Protein AF-A0AAW2JUV5-F1 (afdb_monomer_lite)

pLDDT: mean 74.0, std 20.76, range [30.91, 94.81]

Structure (mmCIF, N/CA/C/O backbone):
data_AF-A0AAW2JUV5-F1
#
_entry.id   AF-A0AAW2JUV5-F1
#
loop_
_atom_site.group_PDB
_atom_site.id
_atom_site.type_symbol
_atom_site.label_atom_id
_atom_site.label_alt_id
_atom_site.label_comp_id
_atom_site.label_asym_id
_atom_site.label_entity_id
_atom_site.label_seq_id
_atom_site.pdbx_PDB_ins_code
_atom_site.Cartn_x
_atom_site.Cartn_y
_atom_site.Cartn_z
_atom_site.occupancy
_atom_site.B_iso_or_equiv
_atom_site.auth_seq_id
_atom_site.auth_comp_id
_atom_site.auth_asym_id
_atom_site.auth_atom_id
_atom_site.pdbx_PDB_model_num
ATOM 1 N N . MET A 1 1 ? -23.840 -12.994 11.523 1.00 57.09 1 MET A N 1
ATOM 2 C CA . MET A 1 1 ? -22.440 -12.530 11.528 1.00 57.09 1 MET A CA 1
ATOM 3 C C . MET A 1 1 ? -22.386 -11.378 10.537 1.00 57.09 1 MET A C 1
ATOM 5 O O . MET A 1 1 ? -22.707 -11.602 9.378 1.00 57.09 1 MET A O 1
ATOM 9 N N . TYR A 1 2 ? -22.214 -10.142 11.013 1.00 61.72 2 TYR A N 1
ATOM 10 C CA . TYR A 1 2 ? -22.155 -8.960 10.139 1.00 61.72 2 TYR A CA 1
ATOM 11 C C . TYR A 1 2 ? -20.888 -9.032 9.270 1.00 61.72 2 TYR A C 1
ATOM 13 O O . TYR A 1 2 ? -19.902 -9.603 9.734 1.00 61.72 2 TYR A O 1
ATOM 21 N N . PRO A 1 3 ? -20.890 -8.510 8.031 1.00 77.00 3 PRO A N 1
ATOM 22 C CA . PRO A 1 3 ? -19.700 -8.558 7.192 1.00 77.00 3 PRO A CA 1
ATOM 23 C C . PRO A 1 3 ? -18.614 -7.657 7.786 1.00 77.00 3 PRO A C 1
ATOM 25 O O . PRO A 1 3 ? -18.803 -6.444 7.895 1.00 77.00 3 PRO A O 1
ATOM 28 N N . PHE A 1 4 ? -17.492 -8.261 8.181 1.00 84.81 4 PHE A N 1
ATOM 29 C CA . PHE A 1 4 ? -16.299 -7.524 8.573 1.00 84.81 4 PHE A CA 1
ATOM 30 C C . PHE A 1 4 ? -15.569 -7.065 7.317 1.00 84.81 4 PHE A C 1
ATOM 32 O O . PHE A 1 4 ? -15.120 -7.883 6.527 1.00 84.81 4 PHE A O 1
ATOM 39 N N . TYR A 1 5 ? -15.442 -5.756 7.160 1.00 84.62 5 TYR A N 1
ATOM 40 C CA . TYR A 1 5 ? -14.649 -5.117 6.124 1.00 84.62 5 TYR A CA 1
ATOM 41 C C . TYR A 1 5 ? -13.392 -4.470 6.720 1.00 84.62 5 TYR A C 1
ATOM 43 O O . TYR A 1 5 ? -13.363 -4.087 7.901 1.00 84.62 5 TYR A O 1
ATOM 51 N N . LYS A 1 6 ? -12.364 -4.321 5.887 1.00 88.00 6 LYS A N 1
ATOM 52 C CA . LYS A 1 6 ? -11.166 -3.525 6.171 1.00 88.00 6 LYS A CA 1
ATOM 53 C C . LYS A 1 6 ? -11.140 -2.292 5.275 1.00 88.00 6 LYS A C 1
ATOM 55 O O . LYS A 1 6 ? -11.786 -2.262 4.232 1.00 88.00 6 LYS A O 1
ATOM 60 N N . VAL A 1 7 ? -10.403 -1.264 5.665 1.00 88.12 7 VAL A N 1
ATOM 61 C CA . VAL A 1 7 ? -10.158 -0.096 4.807 1.00 88.12 7 VAL A CA 1
ATOM 62 C C . VAL A 1 7 ? -8.671 0.189 4.801 1.00 88.12 7 VAL A C 1
ATOM 64 O O . VAL A 1 7 ? -8.058 0.196 5.861 1.00 88.12 7 VAL A O 1
ATOM 67 N N . VAL A 1 8 ? -8.097 0.408 3.624 1.00 89.06 8 VAL A N 1
ATOM 68 C CA . VAL A 1 8 ? -6.682 0.741 3.449 1.00 89.06 8 VAL A CA 1
ATOM 69 C C . VAL A 1 8 ? -6.574 2.212 3.082 1.00 89.06 8 VAL A C 1
ATOM 71 O O . VAL A 1 8 ? -7.236 2.673 2.151 1.00 89.06 8 VAL A O 1
ATOM 74 N N . CYS A 1 9 ? -5.750 2.941 3.823 1.00 89.56 9 CYS A N 1
ATOM 75 C CA . CYS A 1 9 ? -5.430 4.338 3.583 1.00 89.56 9 CYS A CA 1
ATOM 76 C C . CYS A 1 9 ? -3.933 4.468 3.305 1.00 89.56 9 CYS A C 1
ATOM 78 O O . CYS A 1 9 ? -3.120 3.900 4.036 1.00 89.56 9 CYS A O 1
ATOM 80 N N . VAL A 1 10 ? -3.584 5.227 2.266 1.00 90.00 10 VAL A N 1
ATOM 81 C CA . VAL A 1 10 ? -2.202 5.649 2.003 1.00 90.00 10 VAL A CA 1
ATOM 82 C C . VAL A 1 10 ? -2.095 7.134 2.312 1.00 90.00 10 VAL A C 1
ATOM 84 O O . VAL A 1 10 ? -2.784 7.951 1.693 1.00 90.00 10 VAL A O 1
ATOM 87 N N . ARG A 1 11 ? -1.223 7.495 3.248 1.00 87.69 11 ARG A N 1
ATOM 88 C CA . ARG A 1 11 ? -0.995 8.887 3.656 1.00 87.69 11 ARG A CA 1
ATOM 89 C C . ARG A 1 11 ? 0.483 9.231 3.641 1.00 87.69 11 ARG A C 1
ATOM 91 O O . ARG A 1 11 ? 1.322 8.340 3.561 1.00 87.69 11 ARG A O 1
ATOM 98 N N . ASP A 1 12 ? 0.788 10.514 3.762 1.00 88.62 12 ASP A N 1
ATOM 99 C CA . ASP A 1 12 ? 2.160 10.957 3.978 1.00 88.62 12 ASP A CA 1
ATOM 100 C C . ASP A 1 12 ? 2.640 10.509 5.369 1.00 88.62 12 ASP A C 1
ATOM 102 O O . ASP A 1 12 ? 1.886 10.508 6.356 1.00 88.62 12 ASP A O 1
ATOM 106 N N . SER A 1 13 ? 3.900 10.089 5.431 1.00 89.31 13 SER A N 1
ATOM 107 C CA . SER A 1 13 ? 4.572 9.709 6.666 1.00 89.31 13 SER A CA 1
ATOM 108 C C . SER A 1 13 ? 4.851 10.942 7.517 1.00 89.31 13 SER A C 1
ATOM 110 O O . SER A 1 13 ? 5.282 11.984 7.027 1.00 89.31 13 SER A O 1
ATOM 112 N N . GLU A 1 14 ? 4.662 10.805 8.826 1.00 83.88 14 GLU A N 1
ATOM 113 C CA . GLU A 1 14 ? 5.026 11.844 9.796 1.00 83.88 14 GLU A CA 1
ATOM 114 C C . GLU A 1 14 ? 6.540 11.917 10.036 1.00 83.88 14 GLU A C 1
ATOM 116 O O . GLU A 1 14 ? 7.035 12.924 10.539 1.00 83.88 14 GLU A O 1
ATOM 121 N N . PHE A 1 15 ? 7.284 10.865 9.678 1.00 78.69 15 PHE A N 1
ATOM 122 C CA . PHE A 1 15 ? 8.713 10.759 9.976 1.00 78.69 15 PHE A CA 1
ATOM 123 C C . PHE A 1 15 ? 9.603 11.443 8.936 1.00 78.69 15 PHE A C 1
ATOM 125 O O . PHE A 1 15 ? 10.667 11.953 9.286 1.00 78.69 15 PHE A O 1
ATOM 132 N N . ALA A 1 16 ? 9.195 11.450 7.666 1.00 82.25 16 ALA A N 1
ATOM 133 C CA . ALA A 1 16 ? 9.987 12.019 6.583 1.00 82.25 16 ALA A CA 1
ATOM 134 C C . ALA A 1 16 ? 9.088 12.569 5.472 1.00 82.25 16 ALA A C 1
ATOM 136 O O . ALA A 1 16 ? 8.241 11.857 4.932 1.00 82.25 16 ALA A O 1
ATOM 137 N N . SER A 1 17 ? 9.329 13.825 5.083 1.00 75.00 17 SER A N 1
ATOM 138 C CA . SER A 1 17 ? 8.747 14.399 3.871 1.00 75.00 17 SER A CA 1
ATOM 139 C C . SER A 1 17 ? 9.267 13.600 2.677 1.00 75.00 17 SER A C 1
ATOM 141 O O . SER A 1 17 ? 10.477 13.630 2.467 1.00 75.00 17 SER A O 1
ATOM 143 N N . GLN A 1 18 ? 8.376 12.927 1.938 1.00 84.38 18 GLN A N 1
ATOM 144 C CA . GLN A 1 18 ? 8.589 12.033 0.772 1.00 84.38 18 GLN A CA 1
ATOM 145 C C . GLN A 1 18 ? 8.274 10.556 1.037 1.00 84.38 18 GLN A C 1
ATOM 147 O O . GLN A 1 18 ? 8.113 9.815 0.077 1.00 84.38 18 GLN A O 1
ATOM 152 N N . LEU A 1 19 ? 8.129 10.121 2.293 1.00 91.31 19 LEU A N 1
ATOM 153 C CA . LEU A 1 19 ? 7.685 8.753 2.566 1.00 91.31 19 LEU A CA 1
ATOM 154 C C . LEU A 1 19 ? 6.168 8.689 2.724 1.00 91.31 19 LEU A C 1
ATOM 156 O O . LEU A 1 19 ? 5.542 9.611 3.249 1.00 91.31 19 LEU A O 1
ATOM 160 N N . PHE A 1 20 ? 5.594 7.563 2.329 1.00 90.88 20 PHE A N 1
ATOM 161 C CA . PHE A 1 20 ? 4.209 7.194 2.568 1.00 90.88 20 PHE A CA 1
ATOM 162 C C . PHE A 1 20 ? 4.098 6.222 3.740 1.00 90.88 20 PHE A C 1
ATOM 164 O O . PHE A 1 20 ? 5.054 5.540 4.104 1.00 90.88 20 PHE A O 1
ATOM 171 N N . GLN A 1 21 ? 2.906 6.146 4.319 1.00 93.31 21 GLN A N 1
ATOM 172 C CA . GLN A 1 21 ? 2.546 5.201 5.366 1.00 93.31 21 GLN A CA 1
ATOM 173 C C . GLN A 1 21 ? 1.190 4.569 5.049 1.00 93.31 21 GLN A C 1
ATOM 175 O O . GLN A 1 21 ? 0.256 5.260 4.627 1.00 93.31 21 GLN A O 1
ATOM 180 N N . ILE A 1 22 ? 1.075 3.261 5.290 1.00 92.12 22 ILE A N 1
ATOM 181 C CA . ILE A 1 22 ? -0.206 2.553 5.245 1.00 92.12 22 ILE A CA 1
ATOM 182 C C . ILE A 1 22 ? -0.876 2.583 6.614 1.00 92.12 22 ILE A C 1
ATOM 184 O O . ILE A 1 22 ? -0.254 2.291 7.641 1.00 92.12 22 ILE A O 1
ATOM 188 N N . GLU A 1 23 ? -2.176 2.856 6.603 1.00 91.31 23 GLU A N 1
ATOM 189 C CA . GLU A 1 23 ? -3.066 2.588 7.724 1.00 91.31 23 GLU A CA 1
ATOM 190 C C . GLU A 1 23 ? -4.193 1.651 7.308 1.00 91.31 23 GLU A C 1
ATOM 192 O O . GLU A 1 23 ? -4.755 1.759 6.214 1.00 91.31 23 GLU A O 1
ATOM 197 N N . VAL A 1 24 ? -4.535 0.730 8.206 1.00 91.69 24 VAL A N 1
ATOM 198 C CA . VAL A 1 24 ? -5.603 -0.244 7.997 1.00 91.69 24 VAL A CA 1
ATOM 199 C C . VAL A 1 24 ? -6.660 -0.077 9.079 1.00 91.69 24 VAL A C 1
ATOM 201 O O . VAL A 1 24 ? -6.379 -0.220 10.267 1.00 91.69 24 VAL A O 1
ATOM 204 N N . TYR A 1 25 ? -7.892 0.194 8.669 1.00 87.81 25 TYR A N 1
ATOM 205 C CA . TYR A 1 25 ? -9.072 0.071 9.516 1.00 87.81 25 TYR A CA 1
ATOM 206 C C . TYR A 1 25 ? -9.576 -1.365 9.496 1.00 87.81 25 TYR A C 1
ATOM 208 O O . TYR A 1 25 ? -9.646 -1.978 8.428 1.00 87.81 25 TYR A O 1
ATOM 216 N N . SER A 1 26 ? -10.015 -1.871 10.644 1.00 88.94 26 SER A N 1
ATOM 217 C CA . SER A 1 26 ? -10.828 -3.085 10.714 1.00 88.94 26 SER A CA 1
ATOM 218 C C . SER A 1 26 ? -12.171 -2.769 11.357 1.00 88.94 26 SER A C 1
ATOM 220 O O . SER A 1 26 ? -12.222 -2.263 12.476 1.00 88.94 26 SER A O 1
ATOM 222 N N . SER A 1 27 ? -13.267 -3.107 10.679 1.00 87.50 27 SER A N 1
ATOM 223 C CA . SER A 1 27 ? -14.614 -3.014 11.268 1.00 87.50 27 SER A CA 1
ATOM 224 C C . SER A 1 27 ? -14.834 -4.004 12.417 1.00 87.50 27 SER A C 1
ATOM 226 O O . SER A 1 27 ? -15.739 -3.802 13.220 1.00 87.50 27 SER A O 1
ATOM 228 N N . GLU A 1 28 ? -14.000 -5.043 12.525 1.00 90.81 28 GLU A N 1
ATOM 229 C CA . GLU A 1 28 ? -14.028 -5.989 13.644 1.00 90.81 28 GLU A CA 1
ATOM 230 C C . GLU A 1 28 ? -13.571 -5.329 14.948 1.00 90.81 28 GLU A C 1
ATOM 232 O O . GLU A 1 28 ? -14.217 -5.484 15.982 1.00 90.81 28 GLU A O 1
ATOM 237 N N . SER A 1 29 ? -12.481 -4.558 14.896 1.00 91.81 29 SER A N 1
ATOM 238 C CA . SER A 1 29 ? -11.965 -3.822 16.056 1.00 91.81 29 SER A CA 1
ATOM 239 C C . SER A 1 29 ? -12.543 -2.411 16.179 1.00 91.81 29 SER A C 1
ATOM 241 O O . SER A 1 29 ? -12.449 -1.801 17.242 1.00 91.81 29 SER A O 1
ATOM 243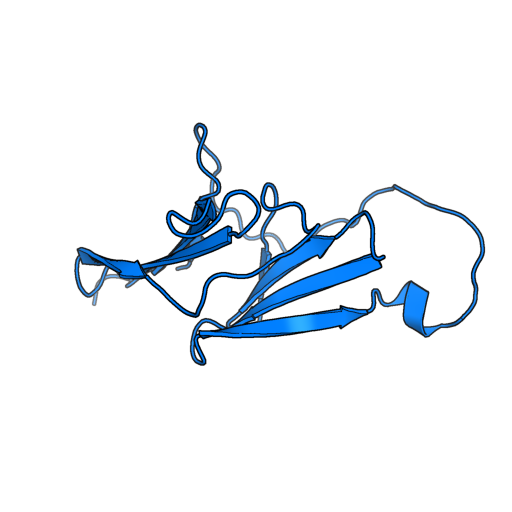 N N . GLY A 1 30 ? -13.107 -1.868 15.099 1.00 90.25 30 GLY A N 1
ATOM 244 C CA . GLY A 1 30 ? -13.563 -0.483 15.021 1.00 90.25 30 GLY A CA 1
ATOM 245 C C . GLY A 1 30 ? -12.428 0.545 15.038 1.00 90.25 30 GLY A C 1
ATOM 246 O O . GLY A 1 30 ? -12.688 1.714 15.316 1.00 90.25 30 GLY A O 1
ATOM 247 N N . ALA A 1 31 ? -11.185 0.138 14.758 1.00 91.88 31 ALA A N 1
ATOM 248 C CA . ALA A 1 31 ? -10.002 0.982 14.910 1.00 91.88 31 ALA A CA 1
ATOM 249 C C . ALA A 1 31 ? -9.106 0.988 13.665 1.00 91.88 31 ALA A C 1
ATOM 251 O O . ALA A 1 31 ? -9.002 -0.007 12.943 1.00 91.88 31 ALA A O 1
ATOM 252 N N . TRP A 1 32 ? -8.435 2.123 13.458 1.00 93.25 32 TRP A N 1
ATOM 253 C CA . TRP A 1 32 ? -7.305 2.265 12.542 1.00 93.25 32 TRP A CA 1
ATOM 254 C C . TRP A 1 32 ? -6.015 1.824 13.227 1.00 93.25 32 TRP A C 1
ATOM 256 O O . TRP A 1 32 ? -5.844 2.017 14.432 1.00 93.25 32 TRP A O 1
ATOM 266 N N . ARG A 1 33 ? -5.091 1.270 12.449 1.00 94.81 33 ARG A N 1
ATOM 267 C CA . ARG A 1 33 ? -3.724 0.995 12.889 1.00 94.81 33 ARG A CA 1
ATOM 268 C C . ARG A 1 33 ? -2.733 1.292 11.777 1.00 94.81 33 ARG A C 1
ATOM 270 O O . ARG A 1 33 ? -3.028 1.050 10.607 1.00 94.81 33 ARG A O 1
ATOM 277 N N . VAL A 1 34 ? -1.548 1.744 12.165 1.00 93.56 34 VAL A N 1
ATOM 278 C CA . VAL A 1 34 ? -0.390 1.815 11.271 1.00 93.56 34 VAL A CA 1
ATOM 279 C C . VAL A 1 34 ? 0.014 0.390 10.886 1.00 93.56 34 VAL A C 1
ATOM 281 O O . VAL A 1 34 ? -0.021 -0.519 11.721 1.00 93.56 34 VAL A O 1
ATOM 284 N N . SER A 1 35 ? 0.323 0.180 9.610 1.00 93.00 35 SER A N 1
ATOM 285 C CA . SER A 1 35 ? 0.668 -1.126 9.052 1.00 93.00 35 SER A CA 1
ATOM 286 C C . SER A 1 35 ? 1.911 -1.004 8.179 1.00 93.00 35 SER A C 1
ATOM 288 O O . SER A 1 35 ? 1.981 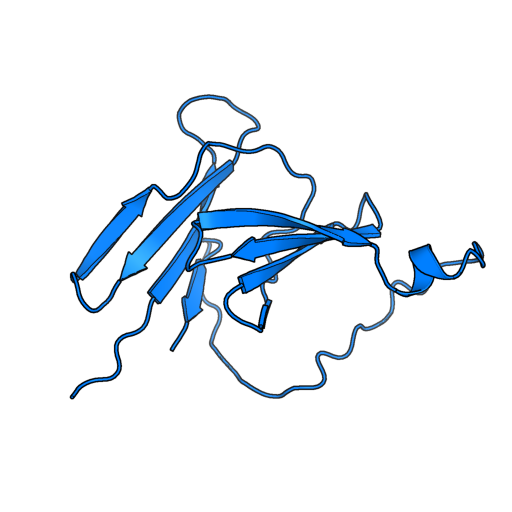-0.117 7.329 1.00 93.00 35 SER A O 1
ATOM 290 N N . GLY A 1 36 ? 2.883 -1.888 8.407 1.00 89.75 36 GLY A N 1
ATOM 291 C CA . GLY A 1 36 ? 4.191 -1.831 7.757 1.00 89.75 36 GLY A CA 1
ATOM 292 C C . GLY A 1 36 ? 5.021 -0.593 8.123 1.00 89.75 36 GLY A C 1
ATOM 293 O O . GLY A 1 36 ? 4.590 0.293 8.863 1.00 89.75 36 GLY A O 1
ATOM 294 N N . GLU A 1 37 ? 6.230 -0.544 7.573 1.00 90.94 37 GLU A N 1
ATOM 295 C CA . GLU A 1 37 ? 7.146 0.590 7.717 1.00 90.94 37 GLU A CA 1
ATOM 296 C C . GLU A 1 37 ? 6.843 1.689 6.682 1.00 90.94 37 GLU A C 1
ATOM 298 O O . GLU A 1 37 ? 6.288 1.389 5.616 1.00 90.94 37 GLU A O 1
ATOM 303 N N . PRO A 1 38 ? 7.235 2.950 6.949 1.00 92.38 38 PRO A N 1
ATOM 304 C CA . PRO A 1 38 ? 7.207 3.999 5.942 1.00 92.38 38 PRO A CA 1
ATOM 305 C C . PRO A 1 38 ? 7.971 3.593 4.678 1.00 92.38 38 PRO A C 1
ATOM 307 O O . PRO A 1 38 ? 9.040 2.984 4.759 1.00 92.38 38 PRO A O 1
ATOM 310 N N . PHE A 1 39 ? 7.452 3.957 3.509 1.00 91.00 39 PHE A N 1
ATOM 311 C CA . PHE A 1 39 ? 7.995 3.517 2.223 1.00 91.00 39 PHE A CA 1
ATOM 312 C C . PHE A 1 39 ? 8.019 4.647 1.196 1.00 91.00 39 PHE A C 1
ATOM 314 O O . PHE A 1 39 ? 7.219 5.577 1.263 1.00 91.00 39 PHE A O 1
ATOM 321 N N . ASP A 1 40 ? 8.944 4.558 0.246 1.00 91.25 40 ASP A N 1
ATOM 322 C CA . ASP A 1 40 ? 9.008 5.443 -0.917 1.00 91.25 40 ASP A CA 1
ATOM 323 C C . ASP A 1 40 ? 8.357 4.753 -2.122 1.00 91.25 40 ASP A C 1
ATOM 325 O O . ASP A 1 40 ? 8.452 3.530 -2.276 1.00 91.25 40 ASP A O 1
ATOM 329 N N . SER A 1 41 ? 7.658 5.517 -2.956 1.00 88.44 41 SER A N 1
ATOM 330 C CA . SER A 1 41 ? 7.037 5.005 -4.173 1.00 88.44 41 SER A CA 1
ATOM 331 C C . SER A 1 41 ? 6.618 6.125 -5.121 1.00 88.44 41 SER A C 1
ATOM 333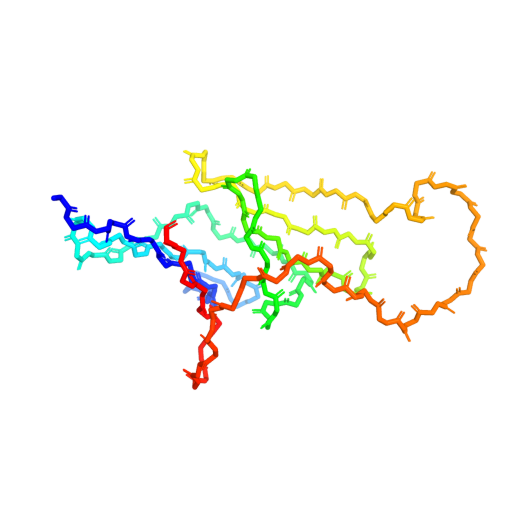 O O . SER A 1 41 ? 6.016 7.112 -4.706 1.00 88.44 41 SER A O 1
ATOM 335 N N . SER A 1 42 ? 6.819 5.908 -6.419 1.00 85.75 42 SER A N 1
ATOM 336 C CA . SER A 1 42 ? 6.252 6.729 -7.496 1.00 85.75 42 SER A CA 1
ATOM 337 C C . SER A 1 42 ? 4.842 6.290 -7.928 1.00 85.75 42 SER A C 1
ATOM 339 O O . SER A 1 42 ? 4.274 6.848 -8.866 1.00 85.75 42 SER A O 1
ATOM 341 N N . ALA A 1 43 ? 4.245 5.291 -7.264 1.00 85.56 43 ALA A N 1
ATOM 342 C CA . ALA A 1 43 ? 2.934 4.774 -7.639 1.00 85.56 43 ALA A CA 1
ATOM 343 C C . ALA A 1 43 ? 1.810 5.804 -7.433 1.00 85.56 43 ALA A C 1
ATOM 345 O O . ALA A 1 43 ? 1.756 6.536 -6.438 1.00 85.56 43 ALA A O 1
ATOM 346 N N . SER A 1 44 ? 0.839 5.810 -8.349 1.00 83.38 44 SER A N 1
ATOM 347 C CA . SER A 1 44 ? -0.352 6.646 -8.213 1.00 83.38 44 SER A CA 1
ATOM 348 C C . SER A 1 44 ? -1.358 5.998 -7.262 1.00 83.38 44 SER A C 1
ATOM 350 O O . SER A 1 44 ? -2.087 5.068 -7.606 1.00 83.38 44 SER A O 1
ATOM 352 N N . PHE A 1 45 ? -1.459 6.537 -6.047 1.00 84.44 45 PHE A N 1
ATOM 353 C CA . PHE A 1 45 ? -2.402 6.054 -5.029 1.00 84.44 45 PHE A CA 1
ATOM 354 C C . PHE A 1 45 ? -3.851 6.532 -5.224 1.00 84.44 45 PHE A C 1
ATOM 356 O O . PHE A 1 45 ? -4.674 6.384 -4.321 1.00 84.44 45 PHE A O 1
ATOM 363 N N . GLN A 1 46 ? -4.175 7.137 -6.371 1.00 78.06 46 GLN A N 1
ATOM 364 C CA . GLN A 1 46 ? -5.541 7.573 -6.684 1.00 78.06 46 GLN A CA 1
ATOM 365 C C . GLN A 1 46 ? -6.452 6.405 -7.077 1.00 78.06 46 GLN A C 1
ATOM 367 O O . GLN A 1 46 ? -7.651 6.443 -6.806 1.00 78.06 46 GLN A O 1
ATOM 372 N N . HIS A 1 47 ? -5.882 5.363 -7.687 1.00 76.25 47 HIS A N 1
ATOM 373 C CA . HIS A 1 47 ? -6.627 4.236 -8.240 1.00 76.25 47 HIS A CA 1
ATOM 374 C C . HIS A 1 47 ? -6.021 2.924 -7.731 1.00 76.25 47 HIS A C 1
ATOM 376 O O . HIS A 1 47 ? -5.018 2.446 -8.253 1.00 76.25 47 HIS A O 1
ATOM 382 N N . GLY A 1 48 ? -6.615 2.368 -6.673 1.00 80.00 48 GLY A N 1
ATOM 383 C CA . GLY A 1 48 ? -6.232 1.072 -6.113 1.00 80.00 48 GLY A CA 1
ATOM 384 C C . GLY A 1 48 ? -7.194 -0.037 -6.533 1.00 80.00 48 GLY A C 1
ATOM 385 O O . GLY A 1 48 ? -8.404 0.186 -6.597 1.00 80.00 48 GLY A O 1
ATOM 386 N N . VAL A 1 49 ? -6.670 -1.238 -6.784 1.00 83.19 49 VAL A N 1
ATOM 387 C CA . VAL A 1 49 ? -7.472 -2.439 -7.071 1.00 83.19 49 VAL A CA 1
ATOM 388 C C . VAL A 1 49 ? -7.179 -3.518 -6.040 1.00 83.19 49 VAL A C 1
ATOM 390 O O . VAL A 1 49 ? -6.029 -3.896 -5.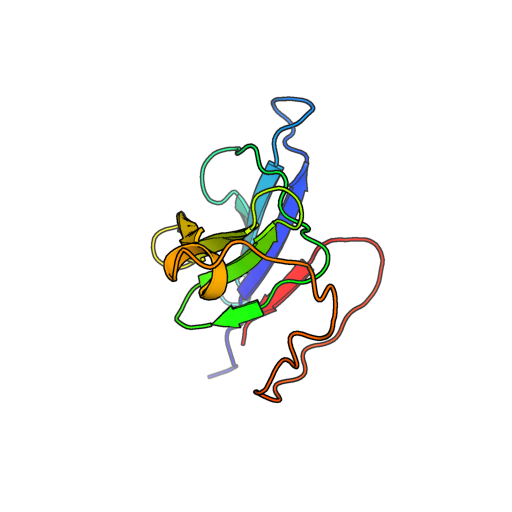820 1.00 83.19 49 VAL A O 1
ATOM 393 N N . TYR A 1 50 ? -8.226 -4.057 -5.421 1.00 83.62 50 TYR A N 1
ATOM 394 C CA . TYR A 1 50 ? -8.095 -5.220 -4.554 1.00 83.62 50 TYR A CA 1
ATOM 395 C C . TYR A 1 50 ? -8.180 -6.513 -5.349 1.00 83.62 50 TYR A C 1
ATOM 397 O O . TYR A 1 50 ? -9.167 -6.767 -6.041 1.00 83.62 50 TYR A O 1
ATOM 405 N N . TRP A 1 51 ? -7.162 -7.352 -5.215 1.00 84.00 51 TRP A N 1
ATOM 406 C CA . TRP A 1 51 ? -7.119 -8.654 -5.856 1.00 84.00 51 TRP A CA 1
ATOM 407 C C . TRP A 1 51 ? -6.221 -9.601 -5.060 1.00 84.00 51 TRP A C 1
ATOM 409 O O . TRP A 1 51 ? -5.176 -9.201 -4.559 1.00 84.00 51 TRP A O 1
ATOM 419 N N . ASN A 1 52 ? -6.626 -10.865 -4.926 1.00 87.88 52 ASN A N 1
ATOM 420 C CA . ASN A 1 52 ? -5.807 -11.929 -4.333 1.00 87.88 52 ASN A CA 1
ATOM 421 C C . ASN A 1 52 ? -5.165 -11.578 -2.966 1.00 87.88 52 ASN A C 1
ATOM 423 O O . ASN A 1 52 ? -3.973 -11.793 -2.751 1.00 87.88 52 ASN A O 1
ATOM 427 N N . GLY A 1 53 ? -5.940 -10.986 -2.048 1.00 87.94 53 GLY A N 1
ATOM 428 C CA . GLY A 1 53 ? -5.452 -10.625 -0.708 1.00 87.94 53 GLY A CA 1
ATOM 429 C C . GLY A 1 53 ? -4.592 -9.356 -0.645 1.00 87.94 53 GLY A C 1
ATOM 430 O O . GLY A 1 53 ? -4.148 -8.973 0.439 1.00 87.94 53 GLY A O 1
ATOM 431 N N . SER A 1 54 ? -4.385 -8.677 -1.775 1.00 91.81 54 SER A N 1
ATOM 432 C CA . SER A 1 54 ? -3.510 -7.510 -1.871 1.00 91.81 54 SER A CA 1
ATOM 433 C C . SER A 1 54 ? -4.196 -6.326 -2.550 1.00 91.81 54 SER A C 1
ATOM 435 O O . SER A 1 54 ? -5.074 -6.480 -3.401 1.00 91.81 54 SER A O 1
ATOM 437 N N . VAL A 1 55 ? -3.765 -5.122 -2.191 1.00 91.00 55 VAL A N 1
ATOM 438 C CA . VAL A 1 55 ? -4.113 -3.889 -2.906 1.00 91.00 55 VAL A CA 1
ATOM 439 C C . VAL A 1 55 ? -3.031 -3.592 -3.925 1.00 91.00 55 VAL A C 1
ATOM 441 O O . VAL A 1 55 ? -1.865 -3.669 -3.568 1.00 91.00 55 VAL A O 1
ATOM 444 N N . HIS A 1 56 ? -3.402 -3.248 -5.151 1.00 88.31 56 HIS A N 1
ATOM 445 C CA . HIS A 1 56 ? -2.482 -2.977 -6.250 1.00 88.31 56 HIS A CA 1
ATOM 446 C C . HIS A 1 56 ? -2.634 -1.533 -6.722 1.00 88.31 56 HIS A C 1
ATOM 448 O O . HIS A 1 56 ? -3.760 -1.054 -6.870 1.00 88.31 56 HIS A O 1
ATOM 454 N N . TRP A 1 57 ? -1.510 -0.878 -6.997 1.00 88.19 57 TRP A N 1
ATOM 455 C CA . TRP A 1 57 ? -1.413 0.459 -7.572 1.00 88.19 57 TRP A CA 1
ATOM 456 C C . TRP A 1 57 ? -0.417 0.450 -8.725 1.00 88.19 57 TRP A C 1
ATOM 458 O O . TRP A 1 57 ? 0.600 -0.242 -8.679 1.00 88.19 57 TRP A O 1
ATOM 468 N N . ILE A 1 58 ? -0.709 1.230 -9.759 1.00 83.56 58 ILE A N 1
ATOM 469 C CA . ILE A 1 58 ? 0.133 1.326 -10.950 1.00 83.56 58 ILE A CA 1
ATOM 470 C C . ILE A 1 58 ? 1.126 2.476 -10.759 1.00 83.56 58 ILE A C 1
ATOM 472 O O . ILE A 1 58 ? 0.748 3.579 -10.350 1.00 83.56 58 ILE A O 1
ATOM 476 N N . SER A 1 59 ? 2.392 2.209 -11.064 1.00 82.50 59 SER A N 1
ATOM 477 C CA . SER A 1 59 ? 3.419 3.226 -11.260 1.00 82.50 59 SER A CA 1
ATOM 478 C C . SER A 1 59 ? 3.500 3.559 -12.743 1.00 82.50 59 SER A C 1
ATOM 480 O O . SER A 1 59 ? 3.960 2.752 -13.550 1.00 82.50 59 SER A O 1
ATOM 482 N N . GLU A 1 60 ? 3.032 4.751 -13.108 1.00 73.44 60 GLU A N 1
ATOM 483 C CA . GLU A 1 60 ? 3.132 5.241 -14.489 1.00 73.44 60 GLU A CA 1
ATOM 484 C C . GLU A 1 60 ? 4.584 5.550 -14.878 1.00 73.44 60 GLU A C 1
ATOM 486 O O . GLU A 1 60 ? 4.927 5.509 -16.054 1.00 73.44 60 GLU A O 1
ATOM 491 N N . GLU A 1 61 ? 5.446 5.828 -13.896 1.00 78.31 61 GLU A N 1
ATOM 492 C CA . GLU A 1 61 ? 6.851 6.162 -14.131 1.00 78.31 61 GLU A CA 1
ATOM 493 C C . GLU A 1 61 ? 7.728 4.930 -14.371 1.00 78.31 61 GLU A C 1
ATOM 495 O O . GLU A 1 61 ? 8.654 4.992 -15.177 1.00 78.31 61 GLU A O 1
ATOM 500 N N . THR A 1 62 ? 7.470 3.827 -13.659 1.00 77.12 62 THR A N 1
ATOM 501 C CA . THR A 1 62 ? 8.372 2.659 -13.651 1.00 77.12 62 THR A CA 1
ATOM 502 C C . THR A 1 62 ? 7.847 1.452 -14.423 1.00 77.12 62 THR A C 1
ATOM 504 O O . THR A 1 62 ? 8.558 0.459 -14.517 1.00 77.12 62 THR A O 1
ATOM 507 N N . GLU A 1 63 ? 6.636 1.517 -14.992 1.00 79.31 63 GLU A N 1
ATOM 508 C CA . GLU A 1 63 ? 5.956 0.358 -15.607 1.00 79.31 63 GLU A CA 1
ATOM 509 C C . GLU A 1 63 ? 5.839 -0.840 -14.639 1.00 79.31 63 GLU A C 1
ATOM 511 O O . GLU A 1 63 ? 5.841 -2.012 -15.026 1.00 79.31 63 GLU A O 1
ATOM 516 N N . GLU A 1 64 ? 5.731 -0.548 -13.344 1.00 85.44 64 GLU A N 1
ATOM 517 C CA . GLU A 1 64 ? 5.574 -1.540 -12.286 1.00 85.44 64 GLU A CA 1
ATOM 518 C C . GLU A 1 64 ? 4.202 -1.415 -11.632 1.00 85.44 64 GLU A C 1
ATOM 520 O O . GLU A 1 64 ? 3.599 -0.342 -11.549 1.00 85.44 64 GLU A O 1
ATOM 525 N N . ILE A 1 65 ? 3.719 -2.534 -11.106 1.00 87.12 65 ILE A N 1
ATOM 526 C CA . ILE A 1 65 ? 2.549 -2.565 -10.240 1.00 87.12 65 ILE A CA 1
ATOM 527 C C . ILE A 1 65 ? 3.052 -2.823 -8.824 1.00 87.12 65 ILE A C 1
ATOM 529 O O . ILE A 1 65 ? 3.555 -3.908 -8.513 1.00 87.12 65 ILE A O 1
ATOM 533 N N . LEU A 1 66 ? 2.903 -1.819 -7.963 1.00 91.81 66 LEU A N 1
ATOM 534 C CA . LEU A 1 66 ? 3.131 -1.954 -6.533 1.00 91.81 66 LEU A CA 1
ATOM 535 C C . LEU A 1 66 ? 1.921 -2.651 -5.922 1.00 91.81 66 LEU A C 1
ATOM 537 O O . LEU A 1 66 ? 0.785 -2.246 -6.167 1.00 91.81 66 LEU A O 1
ATOM 541 N N . TYR A 1 67 ? 2.146 -3.651 -5.079 1.00 92.44 67 TYR A N 1
ATOM 542 C CA . TYR A 1 67 ? 1.074 -4.242 -4.295 1.00 92.44 67 TYR A CA 1
ATOM 543 C C . TYR A 1 67 ? 1.412 -4.322 -2.814 1.00 92.44 67 TYR A C 1
ATOM 545 O O . TYR A 1 67 ? 2.558 -4.529 -2.424 1.00 92.44 67 TYR A O 1
ATOM 553 N N . PHE A 1 68 ? 0.384 -4.189 -1.983 1.00 93.50 68 PHE A N 1
ATOM 554 C CA . PHE A 1 68 ? 0.451 -4.356 -0.540 1.00 93.50 68 PHE A CA 1
ATOM 555 C C . PHE A 1 68 ? -0.384 -5.563 -0.125 1.00 93.50 68 PHE A C 1
ATOM 557 O O . PHE A 1 68 ? -1.605 -5.565 -0.301 1.00 93.50 68 PHE A O 1
ATOM 564 N N . ASN A 1 69 ? 0.268 -6.592 0.414 1.00 93.50 69 ASN A N 1
ATOM 565 C CA . ASN A 1 69 ? -0.406 -7.786 0.911 1.00 93.50 69 ASN A CA 1
ATOM 566 C C . ASN A 1 69 ? -0.959 -7.540 2.317 1.00 93.50 69 ASN A C 1
ATOM 568 O O . ASN A 1 69 ? -0.195 -7.230 3.226 1.00 93.50 69 ASN A O 1
ATOM 572 N N . LEU A 1 70 ? -2.266 -7.712 2.514 1.00 90.12 70 LEU A N 1
ATOM 573 C CA . LEU A 1 70 ? -2.916 -7.356 3.782 1.00 90.12 70 LEU A CA 1
ATOM 574 C C . LEU A 1 70 ? -2.721 -8.367 4.906 1.00 90.12 70 LEU A C 1
ATOM 576 O O . LEU A 1 70 ? -2.894 -8.002 6.067 1.00 90.12 70 LEU A O 1
ATOM 580 N N . ASP A 1 71 ? -2.400 -9.614 4.573 1.00 90.31 71 ASP A N 1
ATOM 581 C CA . ASP A 1 71 ? -2.192 -10.667 5.570 1.00 90.31 71 ASP A CA 1
ATOM 582 C C . ASP A 1 71 ? -0.767 -10.623 6.120 1.00 90.31 71 ASP A C 1
ATOM 584 O O . ASP A 1 71 ? -0.544 -10.816 7.312 1.00 90.31 71 ASP A O 1
ATOM 588 N N . LYS A 1 72 ? 0.202 -10.363 5.238 1.00 92.88 72 LYS A N 1
ATOM 589 C CA . LYS A 1 72 ? 1.625 -10.252 5.578 1.00 92.88 72 LYS A CA 1
ATOM 590 C C . LYS A 1 72 ? 2.036 -8.836 5.960 1.00 92.88 72 LYS A C 1
ATOM 592 O O . LYS A 1 72 ? 3.065 -8.676 6.601 1.00 92.88 72 LYS A O 1
ATOM 597 N N . GLU A 1 73 ? 1.256 -7.839 5.551 1.00 93.31 73 GLU A N 1
ATOM 598 C CA . GLU A 1 73 ? 1.554 -6.412 5.717 1.00 93.31 73 GLU A CA 1
ATOM 599 C C . GLU A 1 73 ? 2.881 -5.999 5.076 1.00 93.31 73 GLU A C 1
ATOM 601 O O . GLU A 1 73 ? 3.660 -5.221 5.622 1.00 93.31 73 GLU A O 1
ATOM 606 N N . THR A 1 74 ? 3.142 -6.547 3.892 1.00 93.50 74 THR A N 1
ATOM 607 C CA . THR A 1 74 ? 4.378 -6.324 3.141 1.00 93.50 74 THR A CA 1
ATOM 608 C C . THR A 1 74 ? 4.079 -5.850 1.733 1.00 93.50 74 THR A C 1
ATOM 610 O O . THR A 1 74 ? 3.120 -6.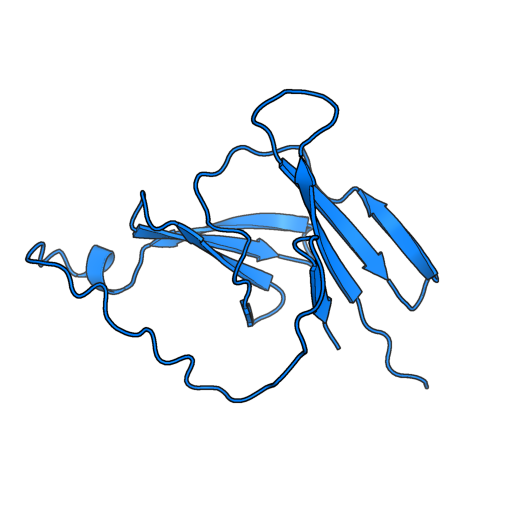308 1.102 1.00 93.50 74 THR A O 1
ATOM 613 N N . PHE A 1 75 ? 4.966 -5.009 1.214 1.00 93.50 75 PHE A N 1
ATOM 614 C CA . PHE A 1 75 ? 4.970 -4.632 -0.189 1.00 93.50 75 PHE A CA 1
ATOM 615 C C . PHE A 1 75 ? 5.649 -5.677 -1.067 1.00 93.50 75 PHE A C 1
ATOM 617 O O . PHE A 1 75 ? 6.541 -6.409 -0.634 1.00 93.50 75 PHE A O 1
ATOM 624 N N . GLY A 1 76 ? 5.249 -5.688 -2.329 1.00 92.44 76 GLY A N 1
ATOM 625 C CA . GLY A 1 76 ? 6.009 -6.273 -3.417 1.00 92.44 76 GLY A CA 1
ATOM 626 C C . GLY A 1 76 ? 5.712 -5.533 -4.712 1.00 92.44 76 GLY A C 1
ATOM 627 O O . GLY A 1 76 ? 4.786 -4.726 -4.790 1.00 92.44 76 GLY A O 1
ATOM 628 N N . THR A 1 77 ? 6.504 -5.817 -5.734 1.00 91.62 77 THR A N 1
ATOM 629 C CA . THR A 1 77 ? 6.316 -5.279 -7.078 1.00 91.62 77 THR A CA 1
ATOM 630 C C . THR A 1 77 ? 6.194 -6.416 -8.076 1.00 91.62 77 THR A C 1
ATOM 632 O O . THR A 1 77 ? 6.749 -7.503 -7.890 1.00 91.62 77 THR A O 1
ATOM 635 N N . ILE A 1 78 ? 5.429 -6.174 -9.133 1.00 87.69 78 ILE A N 1
ATOM 636 C CA . ILE A 1 78 ? 5.439 -6.999 -10.338 1.00 87.69 78 ILE A CA 1
ATOM 637 C C . ILE A 1 78 ? 5.670 -6.093 -11.541 1.00 87.69 78 ILE A C 1
ATOM 639 O O . ILE A 1 78 ? 5.202 -4.955 -11.571 1.00 87.69 78 ILE A O 1
ATOM 643 N N . LEU A 1 79 ? 6.391 -6.615 -12.529 1.00 82.75 79 LEU A N 1
ATOM 644 C CA . LEU A 1 79 ? 6.556 -5.934 -13.804 1.00 82.75 79 LEU A CA 1
ATOM 645 C C . LEU A 1 79 ? 5.240 -5.959 -14.570 1.00 82.75 79 LEU A C 1
ATOM 647 O O . LEU A 1 79 ? 4.480 -6.934 -14.506 1.00 82.75 79 LEU A O 1
ATOM 651 N N . TRP A 1 80 ? 4.998 -4.900 -15.330 1.00 72.00 80 TRP A N 1
ATOM 652 C CA . TRP A 1 80 ? 3.903 -4.893 -16.274 1.00 72.00 80 TRP A CA 1
ATOM 653 C C . TRP A 1 80 ? 4.059 -6.036 -17.295 1.00 72.00 80 TRP A C 1
ATOM 655 O O . TRP A 1 80 ? 5.170 -6.262 -17.780 1.00 72.00 80 TRP A O 1
ATOM 665 N N . PRO A 1 81 ? 2.983 -6.758 -17.670 1.00 68.12 81 PRO A N 1
ATOM 666 C CA . PRO A 1 81 ? 3.090 -7.895 -18.584 1.00 68.12 81 PRO A CA 1
ATOM 667 C C . PRO A 1 81 ? 3.823 -7.571 -19.894 1.00 68.12 81 PRO A C 1
ATOM 669 O O . PRO A 1 81 ? 4.661 -8.356 -20.324 1.00 68.12 81 PRO A O 1
ATOM 672 N N . SER A 1 82 ? 3.597 -6.392 -20.491 1.00 65.94 82 SER A N 1
ATOM 673 C CA . SER A 1 82 ? 4.307 -6.010 -21.724 1.00 65.94 82 SER A CA 1
ATOM 674 C C . SER A 1 82 ? 5.772 -5.615 -21.515 1.00 65.94 82 SER A C 1
ATOM 676 O O . SER A 1 82 ? 6.540 -5.675 -22.471 1.00 65.94 82 SER A O 1
ATOM 678 N N . ALA A 1 83 ? 6.188 -5.268 -20.292 1.00 62.56 83 ALA A N 1
ATOM 679 C CA . ALA A 1 83 ? 7.599 -5.039 -19.970 1.00 62.56 83 ALA A CA 1
ATOM 680 C C . ALA A 1 83 ? 8.389 -6.361 -19.913 1.00 62.56 83 ALA A C 1
ATOM 682 O O . ALA A 1 83 ? 9.592 -6.383 -20.173 1.00 62.56 83 ALA A O 1
ATOM 683 N N . VAL A 1 84 ? 7.714 -7.481 -19.623 1.00 61.03 84 VAL A N 1
ATOM 684 C CA . VAL A 1 84 ? 8.335 -8.815 -19.548 1.00 61.03 84 VAL A CA 1
ATOM 685 C C . VAL A 1 84 ? 8.669 -9.373 -20.938 1.00 61.03 84 VAL A C 1
ATOM 687 O O . VAL A 1 84 ? 9.679 -10.058 -21.092 1.00 61.03 84 VAL A O 1
ATOM 690 N N . ASP A 1 85 ? 7.879 -9.039 -21.962 1.00 58.47 85 ASP A N 1
ATOM 691 C CA . ASP A 1 85 ? 8.014 -9.619 -23.306 1.00 58.47 85 ASP A CA 1
ATOM 692 C C . ASP A 1 85 ? 9.099 -8.955 -24.181 1.00 58.47 85 ASP A C 1
ATOM 694 O O . ASP A 1 85 ? 9.302 -9.355 -25.327 1.00 58.47 85 ASP A O 1
ATOM 698 N N . GLY A 1 86 ? 9.835 -7.959 -23.672 1.00 53.66 86 GLY A N 1
ATOM 699 C CA . GLY A 1 86 ? 11.033 -7.404 -24.324 1.00 53.66 86 GLY A CA 1
ATOM 700 C C . GLY A 1 86 ? 10.804 -6.658 -25.650 1.00 53.66 86 GLY A C 1
ATOM 701 O O . GLY A 1 86 ? 11.752 -6.111 -26.218 1.00 53.66 86 GLY A O 1
ATOM 702 N N . TYR A 1 87 ? 9.567 -6.578 -26.143 1.00 50.66 87 TYR A N 1
ATOM 703 C CA . TYR A 1 87 ? 9.195 -5.767 -27.300 1.00 50.66 87 TYR A CA 1
ATOM 704 C C . TYR A 1 87 ? 8.952 -4.321 -26.864 1.00 50.66 87 TYR A C 1
ATOM 706 O O . TYR A 1 87 ? 7.824 -3.847 -26.771 1.00 50.66 87 TYR A O 1
ATOM 714 N N . GLY A 1 88 ? 10.046 -3.611 -26.593 1.00 56.34 88 GLY A N 1
ATOM 715 C CA . GLY A 1 88 ? 10.030 -2.174 -26.352 1.00 56.34 88 GLY A CA 1
ATOM 716 C C . GLY A 1 88 ? 9.696 -1.404 -27.628 1.00 56.34 88 GLY A C 1
ATOM 717 O O . GLY A 1 88 ? 10.603 -0.979 -28.335 1.00 56.34 88 GLY A O 1
ATOM 718 N N . TYR A 1 89 ? 8.410 -1.207 -27.919 1.00 44.72 89 TYR A N 1
ATOM 719 C CA . TYR A 1 89 ? 7.945 -0.190 -28.862 1.00 44.72 89 TYR A CA 1
ATOM 720 C C . TYR A 1 89 ? 6.574 0.355 -28.455 1.00 44.72 89 TYR A C 1
ATOM 722 O O . TYR A 1 89 ? 5.558 -0.286 -28.690 1.00 44.72 89 TYR A O 1
ATOM 730 N N . GLY A 1 90 ? 6.582 1.596 -27.956 1.00 44.44 90 GLY A N 1
ATOM 731 C CA . GLY A 1 90 ? 5.494 2.565 -28.102 1.00 44.44 90 GLY A CA 1
ATOM 732 C C . GLY A 1 90 ? 4.285 2.373 -27.188 1.00 44.44 90 GLY A C 1
ATOM 733 O O . GLY A 1 90 ? 3.580 1.377 -27.274 1.00 44.44 90 GLY A O 1
ATOM 734 N N . TYR A 1 91 ? 4.004 3.395 -26.375 1.00 42.59 91 TYR A N 1
ATOM 735 C CA . TYR A 1 91 ? 2.737 3.581 -25.666 1.00 42.59 91 TYR A CA 1
ATOM 736 C C . TYR A 1 91 ? 1.526 3.081 -26.474 1.00 42.59 91 TYR A C 1
ATOM 738 O O . TYR A 1 91 ? 1.342 3.460 -27.635 1.00 42.59 91 TYR A O 1
ATOM 746 N N . PRO A 1 92 ? 0.609 2.393 -25.787 1.00 42.09 92 PRO A N 1
ATOM 747 C CA . PRO A 1 92 ? -0.670 3.036 -25.563 1.00 42.09 92 PRO A CA 1
ATOM 748 C C . PRO A 1 92 ? -0.862 3.284 -24.067 1.00 42.09 92 PRO A C 1
ATOM 750 O O . PRO A 1 92 ? -1.204 2.393 -23.295 1.00 42.09 92 PRO A O 1
ATOM 753 N N . MET A 1 93 ? -0.710 4.551 -23.678 1.00 47.69 93 MET A N 1
ATOM 754 C CA . MET A 1 93 ? -1.515 5.141 -22.611 1.00 47.69 93 MET A CA 1
ATOM 755 C C . MET A 1 93 ? -2.966 5.052 -23.117 1.00 47.69 93 MET A C 1
ATOM 757 O O . MET A 1 93 ? -3.417 5.881 -23.904 1.00 47.69 93 MET A O 1
ATOM 761 N N . GLY A 1 94 ? -3.638 3.943 -22.829 1.00 36.88 94 GLY A N 1
ATOM 762 C CA . GLY A 1 94 ? -4.887 3.598 -23.496 1.00 36.88 94 GLY A CA 1
ATOM 763 C C . GLY A 1 94 ? -5.515 2.369 -22.873 1.00 36.88 94 GLY A C 1
ATOM 764 O O . GLY A 1 94 ? -5.308 1.258 -23.340 1.00 36.88 94 GLY A O 1
ATOM 765 N N . GLU A 1 95 ? -6.277 2.622 -21.812 1.00 37.00 95 GLU A N 1
ATOM 766 C CA . GLU A 1 95 ? -7.294 1.737 -21.249 1.00 37.00 95 GLU A CA 1
ATOM 767 C C . GLU A 1 95 ? -6.807 0.334 -20.863 1.00 37.00 95 GLU A C 1
ATOM 769 O O . GLU A 1 95 ? -7.088 -0.663 -21.529 1.00 37.00 95 GLU A O 1
ATOM 774 N N . MET A 1 96 ? -6.216 0.217 -19.666 1.00 38.97 96 MET A N 1
ATOM 775 C CA . MET A 1 96 ? -6.491 -0.991 -18.893 1.00 38.97 96 MET A CA 1
ATOM 776 C C . MET A 1 96 ? -7.978 -0.951 -18.529 1.00 38.97 96 MET A C 1
ATOM 778 O O . MET A 1 96 ? -8.392 -0.372 -17.525 1.00 38.97 96 MET A O 1
ATOM 782 N N . LEU A 1 97 ? -8.792 -1.539 -19.402 1.00 31.25 97 LEU A N 1
ATOM 783 C CA . LEU A 1 97 ? -10.151 -1.938 -19.097 1.00 31.25 97 LEU A CA 1
ATOM 784 C C . LEU A 1 97 ? -10.055 -2.833 -17.855 1.00 31.25 97 LEU A C 1
ATOM 786 O O . LEU A 1 97 ? -9.540 -3.949 -17.930 1.00 31.25 97 LEU A O 1
ATOM 790 N N . VAL A 1 98 ? -10.502 -2.335 -16.699 1.00 36.22 98 VAL A N 1
ATOM 791 C CA . VAL A 1 98 ? -10.681 -3.152 -15.494 1.00 36.22 98 VAL A CA 1
ATOM 792 C C . VAL A 1 98 ? -11.831 -4.113 -15.794 1.00 36.22 98 VAL A C 1
ATOM 794 O O . VAL A 1 98 ? -12.993 -3.873 -15.466 1.00 36.22 98 VAL A O 1
ATOM 797 N N . ILE A 1 99 ? -11.517 -5.195 -16.506 1.00 35.41 99 ILE A N 1
ATOM 798 C CA . ILE A 1 99 ? -12.408 -6.329 -16.699 1.00 35.41 99 ILE A CA 1
ATOM 799 C C . ILE A 1 99 ? -12.425 -7.043 -15.358 1.00 35.41 99 ILE A C 1
ATOM 801 O O . ILE A 1 99 ? -11.598 -7.911 -15.122 1.00 35.41 99 ILE A O 1
ATOM 805 N N . LEU A 1 100 ? -13.300 -6.602 -14.461 1.00 34.34 100 LEU A N 1
ATOM 806 C CA . LEU A 1 100 ? -13.964 -7.391 -13.424 1.00 34.34 100 LEU A CA 1
ATOM 807 C C . LEU A 1 100 ? -14.797 -6.407 -12.607 1.00 34.34 100 LEU A C 1
ATOM 809 O O . LEU A 1 100 ? -14.314 -5.721 -11.709 1.00 34.34 100 LEU A O 1
ATOM 813 N N . GLY A 1 101 ? -16.071 -6.303 -12.979 1.00 39.16 101 GLY A N 1
ATOM 814 C CA . GLY A 1 101 ? -17.034 -5.485 -12.266 1.00 39.16 101 GLY A CA 1
ATOM 815 C C . GLY A 1 101 ? -17.125 -5.902 -10.802 1.00 39.16 101 GLY A C 1
ATOM 816 O O . GLY A 1 101 ? -17.677 -6.950 -10.496 1.00 39.16 101 GLY A O 1
ATOM 817 N N . CYS A 1 102 ? -16.623 -5.056 -9.909 1.00 33.56 102 CYS A N 1
ATOM 818 C CA . CYS A 1 102 ? -17.054 -4.953 -8.520 1.00 33.56 102 CYS A CA 1
ATOM 819 C C . CYS A 1 102 ? -16.826 -3.507 -8.067 1.00 33.56 102 CYS A C 1
ATOM 821 O O . CYS A 1 102 ? -15.722 -3.070 -7.770 1.00 33.56 102 CYS A O 1
ATOM 823 N N . LEU A 1 103 ? -17.923 -2.756 -8.081 1.00 34.06 103 LEU A N 1
ATOM 824 C CA . LEU A 1 103 ? -18.068 -1.386 -7.611 1.00 34.06 103 LEU A CA 1
ATOM 825 C C . LEU A 1 103 ? -17.732 -1.277 -6.113 1.00 34.06 103 LEU A C 1
ATOM 827 O O . LEU A 1 103 ? -18.442 -1.894 -5.322 1.00 34.06 103 LEU A O 1
ATOM 831 N N . VAL A 1 104 ? -16.784 -0.423 -5.701 1.00 36.59 104 VAL A N 1
ATOM 832 C CA . VAL A 1 104 ? -16.825 0.212 -4.365 1.00 36.59 104 VAL A CA 1
ATOM 833 C C . VAL A 1 104 ? -16.287 1.655 -4.411 1.00 36.59 104 VAL A C 1
ATOM 835 O O . VAL A 1 104 ? -15.118 1.923 -4.187 1.00 36.59 104 VAL A O 1
ATOM 838 N N . ILE A 1 105 ? -17.209 2.556 -4.761 1.00 35.34 105 ILE A N 1
ATOM 839 C CA . ILE A 1 105 ? -17.456 3.927 -4.265 1.00 35.34 105 ILE A CA 1
ATOM 840 C C . ILE A 1 105 ? -16.239 4.768 -3.811 1.00 35.34 105 ILE A C 1
ATOM 842 O O . ILE A 1 105 ? -15.696 4.597 -2.725 1.00 35.34 105 ILE A O 1
ATOM 846 N N . ILE A 1 106 ? -15.958 5.789 -4.627 1.00 44.75 106 ILE A N 1
ATOM 847 C CA . ILE A 1 106 ? -15.203 7.023 -4.341 1.00 44.75 106 ILE A CA 1
ATOM 848 C C . ILE A 1 106 ? -16.044 7.934 -3.425 1.00 44.75 106 ILE A C 1
ATOM 850 O O . ILE A 1 106 ? -17.246 7.994 -3.656 1.00 44.75 106 ILE A O 1
ATOM 854 N N . PHE A 1 107 ? -15.454 8.676 -2.464 1.00 31.83 107 PHE A N 1
ATOM 855 C CA . PHE A 1 107 ? -15.687 10.134 -2.303 1.00 31.83 107 PHE A CA 1
ATOM 856 C C . PHE A 1 107 ? -14.819 10.843 -1.227 1.00 31.83 107 PHE A C 1
ATOM 858 O O . PHE A 1 107 ? -14.803 10.471 -0.060 1.00 31.83 107 PHE A O 1
ATOM 865 N N . ILE A 1 108 ? -14.235 11.966 -1.685 1.00 30.91 108 ILE A N 1
ATOM 866 C CA . ILE A 1 108 ? -13.724 13.178 -1.002 1.00 30.91 108 ILE A CA 1
ATOM 867 C C . ILE A 1 108 ? -12.319 13.098 -0.366 1.00 30.91 108 ILE A C 1
ATOM 869 O O . ILE A 1 108 ? -12.126 12.759 0.793 1.00 30.91 108 ILE A O 1
ATOM 873 N N . SER A 1 109 ? -11.341 13.568 -1.150 1.00 31.58 109 SER A N 1
ATOM 874 C CA . SER A 1 109 ? -10.041 14.133 -0.745 1.00 31.58 109 SER A CA 1
ATOM 875 C C . SER A 1 109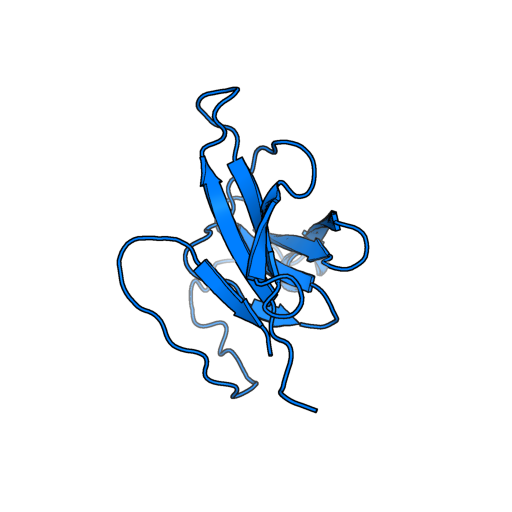 ? -9.023 13.257 0.002 1.00 31.58 109 SER A C 1
ATOM 877 O O . SER A 1 109 ? -7.917 13.741 0.235 1.00 31.58 109 SER A O 1
ATOM 879 N N . LEU A 1 110 ? -9.316 11.995 0.324 1.00 38.38 110 LEU A N 1
ATOM 880 C CA . LEU A 1 110 ? -8.346 11.069 0.920 1.00 38.38 110 LEU A CA 1
ATOM 881 C C . LEU A 1 110 ? -8.300 9.736 0.157 1.00 38.38 110 LEU A C 1
ATOM 883 O O . LEU A 1 110 ? -9.330 9.174 -0.209 1.00 38.38 110 LEU A O 1
ATOM 887 N N . LYS A 1 111 ? -7.075 9.253 -0.085 1.00 53.31 111 LYS A N 1
ATOM 888 C CA . LYS A 1 111 ? -6.694 8.017 -0.794 1.00 53.31 111 LYS A CA 1
ATOM 889 C C . LYS A 1 111 ? -7.125 6.765 -0.005 1.00 53.31 111 LYS A C 1
ATOM 891 O O . LYS A 1 111 ? -6.297 6.103 0.619 1.00 53.31 111 LYS A O 1
ATOM 896 N N . VAL A 1 112 ? -8.425 6.479 0.040 1.00 51.22 112 VAL A N 1
ATOM 897 C CA . VAL A 1 112 ? -9.015 5.449 0.912 1.00 51.22 112 VAL A CA 1
ATOM 898 C C . VAL A 1 112 ? -9.730 4.384 0.080 1.00 51.22 112 VAL A C 1
ATOM 900 O O . VAL A 1 112 ? -10.579 4.714 -0.744 1.00 51.22 112 VAL A O 1
ATOM 903 N N . MET A 1 113 ? -9.425 3.104 0.321 1.00 59.84 113 MET A N 1
ATOM 904 C CA . MET A 1 113 ? -10.048 1.963 -0.362 1.00 59.84 113 MET A CA 1
ATOM 905 C C . MET A 1 113 ? -10.717 1.005 0.633 1.00 59.84 113 MET A C 1
ATOM 907 O O . MET A 1 113 ? -10.082 0.554 1.584 1.00 59.84 113 MET A O 1
ATOM 911 N N . ILE A 1 114 ? -11.992 0.673 0.408 1.00 58.47 114 ILE A N 1
ATOM 912 C CA . ILE A 1 114 ? -12.816 -0.175 1.291 1.00 58.47 114 ILE A CA 1
ATOM 913 C C . ILE A 1 114 ? -12.872 -1.614 0.752 1.00 58.47 114 ILE A C 1
ATOM 915 O O . ILE A 1 114 ? -13.174 -1.828 -0.420 1.00 58.47 114 ILE A O 1
ATOM 919 N N . LEU A 1 115 ? -12.636 -2.598 1.620 1.00 65.06 115 LEU A N 1
ATOM 920 C CA . LEU A 1 115 ? -12.502 -4.024 1.306 1.00 65.06 115 LEU A CA 1
ATOM 921 C C . LEU A 1 115 ? -13.521 -4.847 2.088 1.00 65.06 115 LEU A C 1
ATOM 923 O O . LEU A 1 115 ? -13.436 -4.882 3.311 1.00 65.06 115 LEU A O 1
ATOM 927 N N . LYS A 1 116 ? -14.466 -5.491 1.401 1.00 56.25 116 LYS A N 1
ATOM 928 C CA . LYS A 1 116 ? -15.490 -6.354 2.016 1.00 56.25 116 LYS A CA 1
ATOM 929 C C . LYS A 1 116 ? -15.002 -7.768 2.292 1.00 56.25 116 LYS A C 1
ATOM 931 O O . LYS A 1 116 ? -14.116 -8.231 1.545 1.00 56.25 116 LYS A O 1
#

Organism: Sesamum radiatum (NCBI:txid300843)

Secondary structure (DSSP, 8-state):
-PPP-EEEEEEE-SSSTT-EEEEEEETTTTEEEEEEEEE-----TTSEEEETTEEEEEETTTTEEEEEETTTTEEEEEE-HHHHT--------------S-------SSS-EEEE-

Sequence (116 aa):
MYPFYKVVCVRDSEFASQLFQIEVYSSESGAWRVSGEPFDSSASFQHGVYWNGSVHWISEETEEILYFNLDKETFGTILWPSAVDGYGYGYPMGEMLVILGCLVIIFISLKVMILK

InterPro domains:
  IPR006527 F-box associated beta-propeller, type 1 [PF07734] (5-80)
  IPR055290 F-box protein At3g26010-like [PTHR35546] (5-95)

Foldseek 3Di:
DDDKKKKWFWDADPVDDQWIWIWMDIPVVRDIDTFDDTHHDQWDLQDWDDDDQWIWTARPPPQKIWIARPVVSDIDIDHHPVVVVPPPDDDDPDDPPPPDDDDDDDDDDTSMDMGD

Radius of gyration: 15.49 Å; chains: 1; bounding box: 34×27×45 Å